Protein AF-A0A7S1FT73-F1 (afdb_monomer_lite)

Sequence (124 aa):
MKSHAISRMFSRPFSQQTPESKKEEYRRYLEKSGVVDSLTKVLVGLYEEQDRPSNAIDFVRKYMGVADGAADVEAIREENETLKKEAEELRRTVEQLNRRLEVYEKKSEDDEQSAERKKDAGFV

Secondary structure (DSSP, 8-state):
------------------HHHHHHHHHHHHHHTTHHHHHHHHHHHHHH-SS--S-HHHHHHHHTTTTTHHHHHHHHHHHHHHHHHHHHHHHHHHHHHHHHHHHHHHHHHHHHHHHHHHHHHT--

InterPro domains:
  IPR026060 Associate of Myc 1 [PTHR13168] (20-118)

Radius of gyration: 37.71 Å; chains: 1; bounding box: 107×29×95 Å

Structure (mmCIF, N/CA/C/O backbone):
data_AF-A0A7S1FT73-F1
#
_entry.id   AF-A0A7S1FT73-F1
#
loop_
_atom_site.group_PDB
_atom_site.id
_atom_site.type_symbol
_atom_site.label_atom_id
_atom_site.label_alt_id
_atom_site.label_comp_id
_atom_site.label_asym_id
_atom_site.label_entity_id
_atom_site.label_seq_id
_atom_site.pdbx_PDB_ins_code
_atom_site.Cartn_x
_atom_site.Cartn_y
_atom_site.Cartn_z
_atom_site.occupancy
_atom_site.B_iso_or_equiv
_atom_site.auth_seq_id
_atom_site.auth_comp_id
_atom_site.auth_asym_id
_atom_site.auth_atom_id
_atom_site.pdbx_PDB_model_num
ATOM 1 N N . MET A 1 1 ? 70.368 3.668 23.464 1.00 41.88 1 MET A N 1
ATOM 2 C CA . MET A 1 1 ? 69.468 4.794 23.789 1.00 41.88 1 MET A CA 1
ATOM 3 C C . MET A 1 1 ? 68.546 5.049 22.606 1.00 41.88 1 MET A C 1
ATOM 5 O O . MET A 1 1 ? 69.030 5.460 21.567 1.00 41.88 1 MET A O 1
ATOM 9 N N . LYS A 1 2 ? 67.259 4.722 22.797 1.00 42.88 2 LYS A N 1
ATOM 10 C CA . LYS A 1 2 ? 66.061 5.472 22.370 1.00 42.88 2 LYS A CA 1
ATOM 11 C C . LYS A 1 2 ? 66.016 5.938 20.904 1.00 42.88 2 LYS A C 1
ATOM 13 O O . LYS A 1 2 ? 66.675 6.893 20.535 1.00 42.88 2 LYS A O 1
ATOM 18 N N . SER A 1 3 ? 65.241 5.237 20.077 1.00 47.69 3 SER A N 1
ATOM 19 C CA . SER A 1 3 ? 63.896 5.678 19.652 1.00 47.69 3 SER A CA 1
ATOM 20 C C . SER A 1 3 ? 63.947 6.718 18.533 1.00 47.69 3 SER A C 1
ATOM 22 O O . SER A 1 3 ? 64.484 7.798 18.726 1.00 47.69 3 SER A O 1
ATOM 24 N N . HIS A 1 4 ? 63.320 6.421 17.397 1.00 42.00 4 HIS A N 1
ATOM 25 C CA . HIS A 1 4 ? 62.041 7.032 17.017 1.00 42.00 4 HIS A CA 1
ATOM 26 C C . HIS A 1 4 ? 61.552 6.386 15.720 1.00 42.00 4 HIS A C 1
ATOM 28 O O . HIS A 1 4 ? 62.007 6.681 14.619 1.00 42.00 4 HIS A O 1
ATOM 34 N N . ALA A 1 5 ? 60.595 5.479 15.893 1.00 57.94 5 ALA A N 1
ATOM 35 C CA . ALA A 1 5 ? 59.639 5.143 14.862 1.00 57.94 5 ALA A CA 1
ATOM 36 C C . ALA A 1 5 ? 58.840 6.400 14.501 1.00 57.94 5 ALA A C 1
ATOM 38 O O . ALA A 1 5 ? 58.230 6.992 15.385 1.00 57.94 5 ALA A O 1
ATOM 39 N N . ILE A 1 6 ? 58.801 6.767 13.221 1.00 52.88 6 ILE A N 1
ATOM 40 C CA . ILE A 1 6 ? 57.687 7.514 12.619 1.00 52.88 6 ILE A CA 1
ATOM 41 C C . ILE A 1 6 ? 57.514 6.921 11.216 1.00 52.88 6 ILE A C 1
ATOM 43 O O . ILE A 1 6 ? 58.186 7.291 10.262 1.00 52.88 6 ILE A O 1
ATOM 47 N N . SER A 1 7 ? 56.827 5.786 11.124 1.00 51.88 7 SER A N 1
ATOM 48 C CA . SER A 1 7 ? 55.411 5.765 10.742 1.00 51.88 7 SER A CA 1
ATOM 49 C C . SER A 1 7 ? 55.156 6.475 9.408 1.00 51.88 7 SER A C 1
ATOM 51 O O . SER A 1 7 ? 54.701 7.613 9.343 1.00 51.88 7 SER A O 1
ATOM 53 N N . ARG A 1 8 ? 55.455 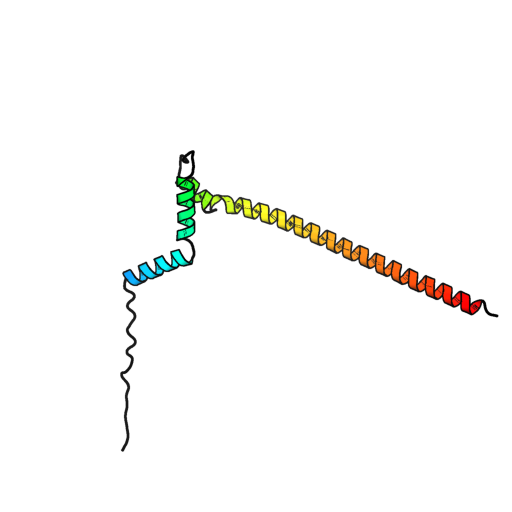5.762 8.322 1.00 52.38 8 ARG A N 1
ATOM 54 C CA . ARG A 1 8 ? 54.793 5.936 7.023 1.00 52.38 8 ARG A CA 1
ATOM 55 C C . ARG A 1 8 ? 54.316 4.575 6.517 1.00 52.38 8 ARG A C 1
ATOM 57 O O . ARG A 1 8 ? 54.580 4.192 5.386 1.00 52.38 8 ARG A O 1
ATOM 64 N N . MET A 1 9 ? 53.637 3.817 7.376 1.00 54.78 9 MET A N 1
ATOM 65 C CA . MET A 1 9 ? 52.677 2.827 6.892 1.00 54.78 9 MET A CA 1
ATOM 66 C C . MET A 1 9 ? 51.319 3.519 6.799 1.00 54.78 9 MET A C 1
ATOM 68 O O . MET A 1 9 ? 50.926 4.231 7.718 1.00 54.78 9 MET A O 1
ATOM 72 N N . PHE A 1 10 ? 50.631 3.288 5.683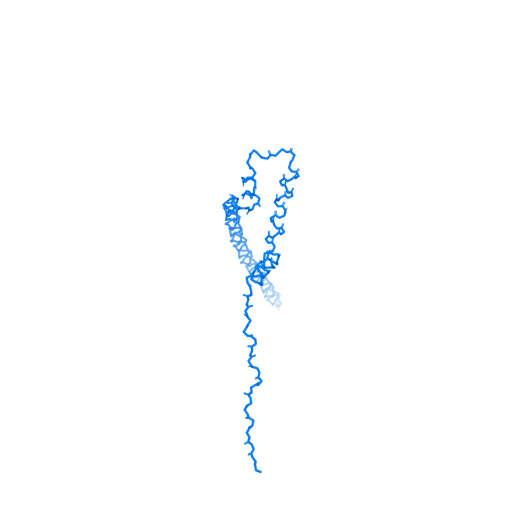 1.00 57.28 10 PHE A N 1
ATOM 73 C CA . PHE A 1 10 ? 49.276 3.749 5.373 1.00 57.28 10 PHE A CA 1
ATOM 74 C C . PHE A 1 10 ? 49.137 5.213 4.939 1.00 57.28 10 PHE A C 1
ATOM 76 O O . PHE A 1 10 ? 48.343 5.978 5.482 1.00 57.28 10 PHE A O 1
ATOM 83 N N . SER A 1 11 ? 49.767 5.560 3.811 1.00 54.78 11 SER A N 1
ATOM 84 C CA . SER A 1 11 ? 48.987 6.335 2.841 1.00 54.78 11 SER A CA 1
ATOM 85 C C . SER A 1 11 ? 47.849 5.411 2.397 1.00 54.78 11 SER A C 1
ATOM 87 O O . SER A 1 11 ? 48.081 4.452 1.661 1.00 54.78 11 SER A O 1
ATOM 89 N N . ARG A 1 12 ? 46.646 5.597 2.967 1.00 55.47 12 ARG A N 1
ATOM 90 C CA . ARG A 1 12 ? 45.426 4.938 2.472 1.00 55.47 12 ARG A CA 1
ATOM 91 C C . ARG A 1 12 ? 45.409 5.170 0.960 1.00 55.47 12 ARG A C 1
ATOM 93 O O . ARG A 1 12 ? 45.549 6.331 0.572 1.00 55.47 12 ARG A O 1
ATOM 100 N N . PRO A 1 13 ? 45.259 4.136 0.113 1.00 53.88 13 PRO A N 1
ATOM 101 C CA . PRO A 1 13 ? 45.053 4.385 -1.300 1.00 53.88 13 PRO A CA 1
ATOM 102 C C . PRO A 1 13 ? 43.840 5.306 -1.398 1.00 53.88 13 PRO A C 1
ATOM 104 O O . PRO A 1 13 ? 42.748 4.967 -0.932 1.00 53.88 13 PRO A O 1
ATOM 107 N N . PHE A 1 14 ? 44.065 6.512 -1.918 1.00 54.78 14 PHE A N 1
ATOM 108 C CA . PHE A 1 14 ? 42.997 7.398 -2.335 1.00 54.78 14 PHE A CA 1
ATOM 109 C C . PHE A 1 14 ? 42.174 6.563 -3.311 1.00 54.78 14 PHE A C 1
ATOM 111 O O . PHE A 1 14 ? 42.657 6.226 -4.391 1.00 54.78 14 PHE A O 1
ATOM 118 N N . SER A 1 15 ? 40.995 6.110 -2.881 1.00 61.91 15 SER A N 1
ATOM 119 C CA . SER A 1 15 ? 40.101 5.341 -3.738 1.00 61.91 15 SER A CA 1
ATOM 120 C C . SER A 1 15 ? 39.607 6.299 -4.809 1.00 61.91 15 SER A C 1
ATOM 122 O O . SER A 1 15 ? 38.588 6.964 -4.642 1.00 61.91 15 SER A O 1
ATOM 124 N N . GLN A 1 16 ? 40.378 6.431 -5.889 1.00 59.62 16 GLN A N 1
ATOM 125 C CA . GLN A 1 16 ? 39.890 7.030 -7.114 1.00 59.62 16 GLN A CA 1
ATOM 126 C C . GLN A 1 16 ? 38.791 6.100 -7.608 1.00 59.62 16 GLN A C 1
ATOM 128 O O . GLN A 1 16 ? 39.060 5.082 -8.241 1.00 59.62 16 GLN A O 1
ATOM 133 N N . GLN A 1 17 ? 37.542 6.425 -7.279 1.00 67.69 17 GLN A N 1
ATOM 134 C CA . GLN A 1 17 ? 36.414 5.874 -8.006 1.00 67.69 17 GLN A CA 1
ATOM 135 C C . GLN A 1 17 ? 36.591 6.296 -9.462 1.00 67.69 17 GLN A C 1
ATOM 137 O O . GLN A 1 17 ? 36.382 7.460 -9.819 1.00 67.69 17 GLN A O 1
ATOM 142 N N . THR A 1 18 ? 37.026 5.357 -10.296 1.00 84.00 18 THR A N 1
ATOM 143 C CA . THR A 1 18 ? 37.047 5.558 -11.739 1.00 84.00 18 THR A CA 1
ATOM 144 C C . THR A 1 18 ? 35.608 5.784 -12.218 1.00 84.00 18 THR A C 1
ATOM 146 O O . THR A 1 18 ? 34.661 5.308 -11.579 1.00 84.00 18 THR A O 1
ATOM 149 N N . PRO A 1 19 ? 35.395 6.490 -13.341 1.00 88.25 19 PRO A N 1
ATOM 150 C CA . PRO A 1 19 ? 34.066 6.611 -13.941 1.00 88.25 19 PRO A CA 1
ATOM 151 C C . PRO A 1 19 ? 33.363 5.253 -14.104 1.00 88.25 19 PRO A C 1
ATOM 153 O O . PRO A 1 19 ? 32.161 5.145 -13.875 1.00 88.25 19 PRO A O 1
ATOM 156 N N . GLU A 1 20 ? 34.126 4.203 -14.409 1.00 89.44 20 GLU A N 1
ATOM 157 C CA . GLU A 1 20 ? 33.621 2.834 -14.526 1.00 89.44 20 GLU A CA 1
ATOM 158 C C . GLU A 1 20 ? 33.214 2.224 -13.179 1.00 89.44 20 GLU A C 1
ATOM 160 O O . GLU A 1 20 ? 32.158 1.601 -13.093 1.00 89.44 20 GLU A O 1
ATOM 165 N N . SER A 1 21 ? 33.964 2.479 -12.101 1.00 91.75 21 SER A N 1
ATOM 166 C CA . SER A 1 21 ? 33.570 2.052 -10.752 1.00 91.75 21 SER A CA 1
ATOM 167 C C . SER A 1 21 ? 32.250 2.690 -10.310 1.00 91.75 21 SER A C 1
ATOM 169 O O . SER A 1 21 ? 31.438 2.009 -9.689 1.00 91.75 21 SER A O 1
ATOM 171 N N . LYS A 1 22 ? 31.998 3.957 -10.667 1.00 92.31 22 LYS A N 1
ATOM 172 C CA . LYS A 1 22 ? 30.726 4.636 -10.356 1.00 92.31 22 LYS A CA 1
ATOM 173 C C . LYS A 1 22 ? 29.551 4.067 -11.151 1.00 92.31 22 LYS A C 1
ATOM 175 O O . LYS A 1 22 ? 28.470 3.876 -10.601 1.00 92.31 22 LYS A O 1
ATOM 180 N N . LYS A 1 23 ? 29.751 3.775 -12.442 1.00 94.69 23 LYS A N 1
ATOM 181 C CA . LYS A 1 23 ? 28.721 3.137 -13.284 1.00 94.69 23 LYS A CA 1
ATOM 182 C C .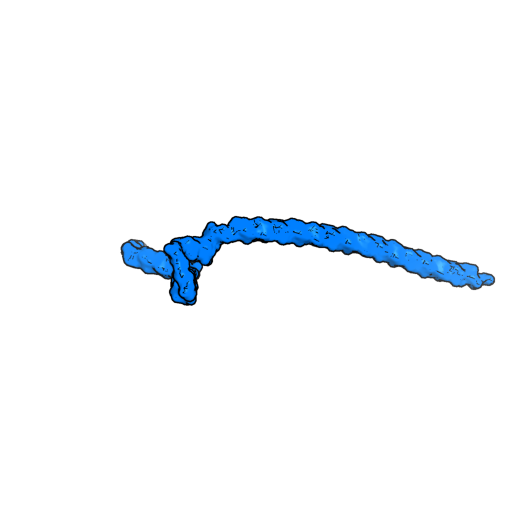 LYS A 1 23 ? 28.360 1.743 -12.778 1.00 94.69 23 LYS A C 1
ATOM 184 O O . LYS A 1 23 ? 27.189 1.381 -12.777 1.00 94.69 23 LYS A O 1
ATOM 189 N N . GLU A 1 24 ? 29.362 0.968 -12.380 1.00 95.56 24 GLU A N 1
ATOM 190 C CA . GLU A 1 24 ? 29.183 -0.372 -11.820 1.00 95.56 24 GLU A CA 1
ATOM 191 C C . GLU A 1 24 ? 28.397 -0.328 -10.503 1.00 95.56 24 GLU A C 1
ATOM 193 O O . GLU A 1 24 ? 27.431 -1.068 -10.337 1.00 95.56 24 GLU A O 1
ATOM 198 N N . GLU A 1 25 ? 28.754 0.582 -9.595 1.00 95.38 25 GLU A N 1
ATOM 199 C CA . GLU A 1 25 ? 28.027 0.789 -8.339 1.00 95.38 25 GLU A CA 1
ATOM 200 C C . GLU A 1 25 ? 26.560 1.169 -8.586 1.00 95.38 25 GLU A C 1
ATOM 202 O O . GLU A 1 25 ? 25.659 0.616 -7.955 1.00 95.38 25 GLU A O 1
ATOM 207 N N . TYR A 1 26 ? 26.304 2.046 -9.561 1.00 96.56 26 TYR A N 1
ATOM 208 C CA . TYR A 1 26 ? 24.944 2.434 -9.928 1.00 96.56 26 TYR A CA 1
ATOM 209 C C . TYR A 1 26 ? 24.140 1.274 -10.532 1.00 96.56 26 TYR A C 1
ATOM 211 O O . TYR A 1 26 ? 22.987 1.073 -10.157 1.00 96.56 26 TYR A O 1
ATOM 219 N N . ARG A 1 27 ? 24.746 0.456 -11.405 1.00 96.56 27 ARG A N 1
ATOM 220 C CA . ARG A 1 27 ? 24.097 -0.753 -11.943 1.00 96.56 27 ARG A CA 1
ATOM 221 C C . ARG A 1 27 ? 23.715 -1.726 -10.827 1.00 96.56 27 ARG A C 1
ATOM 223 O O . ARG A 1 27 ? 22.556 -2.122 -10.744 1.00 96.56 27 ARG A O 1
ATOM 230 N N . ARG A 1 28 ? 24.635 -2.003 -9.898 1.00 96.81 28 ARG A N 1
ATOM 231 C CA . ARG A 1 28 ? 24.360 -2.847 -8.721 1.00 96.81 28 ARG A CA 1
ATOM 232 C C . ARG A 1 28 ? 23.262 -2.282 -7.832 1.00 96.81 28 ARG A C 1
ATOM 234 O O . ARG A 1 28 ? 22.472 -3.040 -7.278 1.00 96.81 28 ARG A O 1
ATOM 241 N N . TYR A 1 29 ? 23.213 -0.963 -7.672 1.00 97.38 29 TYR A N 1
ATOM 242 C CA . TYR A 1 29 ? 22.138 -0.307 -6.937 1.00 97.38 29 TYR A CA 1
ATOM 243 C C . TYR A 1 29 ? 20.777 -0.545 -7.603 1.00 97.38 29 TYR A C 1
ATOM 245 O O . TYR A 1 29 ? 19.831 -0.925 -6.915 1.00 97.38 29 TYR A O 1
ATOM 253 N N . LEU A 1 30 ? 20.677 -0.381 -8.926 1.00 97.44 30 LEU A N 1
ATOM 254 C CA . LEU A 1 30 ? 19.435 -0.623 -9.672 1.00 97.44 30 LEU A CA 1
ATOM 255 C C . LEU A 1 30 ? 18.999 -2.095 -9.628 1.00 97.44 30 LEU A C 1
ATOM 257 O O . LEU A 1 30 ? 17.809 -2.381 -9.507 1.00 97.44 30 LEU A O 1
ATOM 261 N N . GLU A 1 31 ? 19.950 -3.026 -9.687 1.00 94.50 31 GLU A N 1
ATOM 262 C CA . GLU A 1 31 ? 19.687 -4.459 -9.522 1.00 94.50 31 GLU A CA 1
ATOM 263 C C . GLU A 1 31 ? 19.193 -4.774 -8.104 1.00 94.50 31 GLU A C 1
ATOM 265 O O . GLU A 1 31 ? 18.128 -5.362 -7.933 1.00 94.50 31 GLU A O 1
ATOM 270 N N . LYS A 1 32 ? 19.919 -4.322 -7.071 1.00 95.19 32 LYS A N 1
ATOM 271 C CA . LYS A 1 32 ? 19.586 -4.593 -5.663 1.00 95.19 32 LYS A CA 1
ATOM 272 C C . LYS A 1 32 ? 18.271 -3.947 -5.224 1.00 95.19 32 LYS A C 1
ATOM 274 O O . LYS A 1 32 ? 17.583 -4.496 -4.371 1.00 95.19 32 LYS A O 1
ATOM 279 N N . SER A 1 33 ? 17.934 -2.782 -5.772 1.00 92.88 33 SER A N 1
ATOM 280 C CA . SER A 1 33 ? 16.663 -2.095 -5.499 1.00 92.88 33 SER A CA 1
ATOM 281 C C . SER A 1 33 ? 15.478 -2.675 -6.279 1.00 92.88 33 SER A C 1
ATOM 283 O O . SER A 1 33 ? 14.352 -2.246 -6.051 1.00 92.88 33 SER A O 1
ATOM 285 N N . GLY A 1 34 ? 15.701 -3.638 -7.183 1.00 90.94 34 GLY A N 1
ATOM 286 C CA . GLY A 1 34 ? 14.635 -4.280 -7.958 1.00 90.94 34 GLY A CA 1
ATOM 287 C C . GLY A 1 34 ? 14.098 -3.445 -9.126 1.00 90.94 34 GLY A C 1
ATOM 288 O O . GLY A 1 34 ? 13.125 -3.846 -9.765 1.00 90.94 34 GLY A O 1
ATOM 289 N N . VAL A 1 35 ? 14.731 -2.311 -9.454 1.00 92.81 35 VAL A N 1
ATOM 290 C CA . VAL A 1 35 ? 14.344 -1.472 -10.604 1.00 92.81 35 VAL A CA 1
ATOM 291 C C . VAL A 1 35 ? 14.494 -2.251 -11.910 1.00 92.81 35 VAL A C 1
ATOM 293 O O . VAL A 1 35 ? 13.608 -2.203 -12.760 1.00 92.81 35 VAL A O 1
ATOM 296 N N . VAL A 1 36 ? 15.586 -3.008 -12.054 1.00 93.06 36 VAL A N 1
ATOM 297 C CA . VAL A 1 36 ? 15.842 -3.824 -13.253 1.00 93.06 36 VAL A CA 1
ATOM 298 C C . VAL A 1 36 ? 14.776 -4.909 -13.425 1.00 93.06 36 VAL A C 1
ATOM 300 O O . VAL A 1 36 ? 14.235 -5.067 -14.518 1.00 93.06 36 VAL A O 1
ATOM 303 N N . ASP A 1 37 ? 14.431 -5.618 -12.350 1.00 88.62 37 ASP A N 1
ATOM 304 C CA . ASP A 1 37 ? 13.384 -6.650 -12.359 1.00 88.62 37 ASP A CA 1
ATOM 305 C C . ASP A 1 37 ? 12.009 -6.058 -12.707 1.00 88.62 37 ASP A C 1
ATOM 307 O O . ASP A 1 37 ? 11.288 -6.583 -13.555 1.00 88.62 37 ASP A O 1
ATOM 311 N N . SER A 1 38 ? 11.679 -4.901 -12.129 1.00 88.62 38 SER A N 1
ATOM 312 C CA . SER A 1 38 ? 10.414 -4.208 -12.394 1.00 88.62 38 SER A CA 1
ATOM 313 C C . SER A 1 38 ? 10.294 -3.771 -13.857 1.00 88.62 38 SER A C 1
ATOM 315 O O . SER A 1 38 ? 9.280 -4.040 -14.499 1.00 88.62 38 SER A O 1
ATOM 317 N N . LEU A 1 39 ? 11.345 -3.158 -14.418 1.00 91.62 39 LEU A N 1
ATOM 318 C CA . LEU A 1 39 ? 11.378 -2.791 -15.837 1.00 91.62 39 LEU A CA 1
ATOM 319 C C . LEU A 1 39 ? 11.300 -4.026 -16.742 1.00 91.62 39 LEU A C 1
ATOM 321 O O . LEU A 1 39 ? 10.614 -3.997 -17.760 1.00 91.62 39 LEU A O 1
ATOM 325 N N . THR A 1 40 ? 11.953 -5.125 -16.357 1.00 91.25 40 THR A N 1
ATOM 326 C CA . THR A 1 40 ? 11.903 -6.386 -17.108 1.00 91.25 40 THR A CA 1
ATOM 327 C C . THR A 1 40 ? 10.477 -6.925 -17.178 1.00 91.25 40 THR A C 1
ATOM 329 O O . THR A 1 40 ? 10.008 -7.254 -18.263 1.00 91.25 40 THR A O 1
ATOM 332 N N . LYS A 1 41 ? 9.746 -6.939 -16.058 1.00 88.38 41 LYS A N 1
ATOM 333 C CA . LYS A 1 41 ? 8.340 -7.374 -16.013 1.00 88.38 41 LYS A CA 1
ATOM 334 C C . LYS A 1 41 ? 7.431 -6.527 -16.901 1.00 88.38 41 LYS A C 1
ATOM 336 O O . LYS A 1 41 ? 6.609 -7.088 -17.614 1.00 88.38 41 LYS A O 1
ATOM 341 N N . VAL A 1 42 ? 7.606 -5.202 -16.905 1.00 89.19 42 VAL A N 1
ATOM 342 C CA . VAL A 1 42 ? 6.854 -4.298 -17.798 1.00 89.19 42 VAL A CA 1
ATOM 343 C C . VAL A 1 42 ? 7.100 -4.662 -19.266 1.00 89.19 42 VAL A C 1
ATOM 345 O O . VAL A 1 42 ? 6.159 -4.747 -20.051 1.00 89.19 42 VAL A O 1
ATOM 348 N N . LEU A 1 43 ? 8.365 -4.880 -19.643 1.00 89.62 43 LEU A N 1
ATOM 349 C CA . LEU A 1 43 ? 8.739 -5.210 -21.020 1.00 89.62 43 LEU A CA 1
ATOM 350 C C . LEU A 1 43 ? 8.242 -6.597 -21.446 1.00 89.62 43 LEU A C 1
ATOM 352 O O . LEU A 1 43 ? 7.819 -6.754 -22.588 1.00 89.62 43 LEU A O 1
ATOM 356 N N . VAL A 1 44 ? 8.264 -7.582 -20.542 1.00 88.25 44 VAL A N 1
ATOM 357 C CA . VAL A 1 44 ? 7.684 -8.913 -20.779 1.00 88.25 44 VAL A CA 1
ATOM 358 C C . VAL A 1 44 ? 6.172 -8.809 -20.961 1.00 88.25 44 VAL A C 1
ATOM 360 O O . VAL A 1 44 ? 5.664 -9.308 -21.958 1.00 88.25 44 VAL A O 1
ATOM 363 N N . GLY A 1 45 ? 5.467 -8.081 -20.089 1.00 85.88 45 GLY A N 1
ATOM 364 C CA . GLY A 1 45 ? 4.025 -7.863 -20.233 1.00 85.88 45 GLY A CA 1
ATOM 365 C C . GLY A 1 45 ? 3.664 -7.199 -21.565 1.00 85.88 45 GLY A C 1
ATOM 366 O O . GLY A 1 45 ? 2.743 -7.634 -22.244 1.00 85.88 45 GLY A O 1
ATOM 367 N N . LEU A 1 46 ? 4.453 -6.211 -22.005 1.00 87.12 46 LEU A N 1
ATOM 368 C CA . LEU A 1 46 ? 4.265 -5.581 -23.316 1.00 87.12 46 LEU A CA 1
ATOM 369 C C . LEU A 1 46 ? 4.531 -6.546 -24.487 1.00 87.12 46 LEU A C 1
ATOM 371 O O . LEU A 1 46 ? 3.939 -6.399 -25.555 1.00 87.12 46 LEU A O 1
ATOM 375 N N . TYR A 1 47 ? 5.449 -7.498 -24.315 1.00 86.75 47 TYR A N 1
ATOM 376 C CA . TYR A 1 47 ? 5.742 -8.522 -25.317 1.00 86.75 47 TYR A CA 1
ATOM 377 C C . TYR A 1 47 ? 4.634 -9.582 -25.410 1.00 86.75 47 TYR A C 1
ATOM 379 O O . TYR A 1 47 ? 4.331 -10.038 -26.512 1.00 86.75 47 TYR A O 1
ATOM 387 N N . GLU A 1 48 ? 4.044 -9.963 -24.275 1.00 87.00 48 GLU A N 1
ATOM 388 C CA . GLU A 1 48 ? 2.987 -10.977 -24.172 1.00 87.00 48 GLU A CA 1
ATOM 389 C C . GLU A 1 48 ? 1.595 -10.459 -24.572 1.00 87.00 48 GLU A C 1
ATOM 391 O O . GLU A 1 48 ? 0.713 -11.260 -24.889 1.00 87.00 48 GLU A O 1
ATOM 396 N N . GLU A 1 49 ? 1.394 -9.139 -24.591 1.00 82.31 49 GLU A N 1
ATOM 397 C CA . GLU A 1 49 ? 0.122 -8.519 -24.961 1.00 82.31 49 GLU A CA 1
ATOM 398 C C . GLU A 1 49 ? -0.278 -8.873 -26.408 1.00 82.31 49 GLU A C 1
ATOM 400 O O . GLU A 1 49 ? 0.420 -8.542 -27.374 1.00 82.31 49 GLU A O 1
ATOM 405 N N . GLN A 1 50 ? -1.420 -9.557 -26.560 1.00 69.44 50 GLN A N 1
ATOM 406 C CA . GLN A 1 50 ? -1.897 -10.048 -27.861 1.00 69.44 50 GLN A CA 1
ATOM 407 C C . GLN A 1 50 ? -2.336 -8.907 -28.786 1.00 69.44 50 GLN A C 1
ATOM 409 O O . GLN A 1 50 ? -2.152 -8.999 -30.001 1.00 69.44 50 GLN A O 1
ATOM 414 N N . ASP A 1 51 ? -2.878 -7.829 -28.211 1.00 77.81 51 ASP A N 1
ATOM 415 C CA . ASP A 1 51 ? -3.216 -6.595 -28.916 1.00 77.81 51 ASP A CA 1
ATOM 416 C C . ASP A 1 51 ? -2.254 -5.486 -28.485 1.00 77.81 51 ASP A C 1
ATOM 418 O O . ASP A 1 51 ? -2.384 -4.889 -27.413 1.00 77.81 51 ASP A O 1
ATOM 422 N N . ARG A 1 52 ? -1.222 -5.247 -29.301 1.00 76.12 52 ARG A N 1
ATOM 423 C CA . ARG A 1 52 ? -0.178 -4.282 -28.949 1.00 76.12 52 ARG A CA 1
ATOM 424 C C . ARG A 1 52 ? -0.800 -2.897 -28.779 1.00 76.12 52 ARG A C 1
ATOM 426 O O . ARG A 1 52 ? -1.396 -2.388 -29.731 1.00 76.12 52 ARG A O 1
ATOM 433 N N . PRO A 1 53 ? -0.592 -2.231 -27.630 1.00 74.50 53 PRO A N 1
ATOM 434 C CA . PRO A 1 53 ? -1.150 -0.909 -27.414 1.00 74.50 53 PRO A CA 1
ATOM 435 C C . PRO A 1 53 ? -0.627 0.050 -28.486 1.00 74.50 53 PRO A C 1
ATOM 437 O O . PRO A 1 53 ? 0.571 0.086 -28.779 1.00 74.50 53 PRO A O 1
ATOM 440 N N . SER A 1 54 ? -1.523 0.867 -29.042 1.00 77.56 54 SER A N 1
ATOM 441 C CA . SER A 1 54 ? -1.182 1.892 -30.039 1.00 77.56 54 SER A CA 1
ATOM 442 C C . SER A 1 54 ? -0.125 2.880 -29.529 1.00 77.56 54 SER A C 1
ATOM 444 O O . SER A 1 54 ? 0.638 3.434 -30.320 1.00 77.56 54 SER A O 1
ATOM 446 N N . ASN A 1 55 ? -0.037 3.052 -28.204 1.00 84.31 55 ASN A N 1
ATOM 447 C CA . ASN A 1 55 ? 1.013 3.794 -27.524 1.00 84.31 55 ASN A CA 1
ATOM 448 C C . ASN A 1 55 ? 1.666 2.959 -26.407 1.00 84.31 55 ASN A C 1
ATOM 450 O O . ASN A 1 55 ? 1.154 2.858 -25.291 1.00 84.31 55 ASN A O 1
ATOM 454 N N . ALA A 1 56 ? 2.849 2.409 -26.687 1.00 84.19 56 ALA A N 1
ATOM 455 C CA . ALA A 1 56 ? 3.628 1.638 -25.717 1.00 84.19 56 ALA A CA 1
ATOM 456 C C . ALA A 1 56 ? 4.043 2.450 -24.473 1.00 84.19 56 ALA A C 1
ATOM 458 O O . ALA A 1 56 ? 4.207 1.882 -23.395 1.00 84.19 56 ALA A O 1
ATOM 459 N N . ILE A 1 57 ? 4.192 3.777 -24.590 1.00 84.25 57 ILE A N 1
ATOM 460 C CA . ILE A 1 57 ? 4.564 4.636 -23.454 1.00 84.25 57 ILE A CA 1
ATOM 461 C C . ILE A 1 57 ? 3.436 4.676 -22.417 1.00 84.25 57 ILE A C 1
ATOM 463 O O . ILE A 1 57 ? 3.710 4.671 -21.216 1.00 84.25 57 ILE A O 1
ATOM 467 N N . ASP A 1 58 ? 2.178 4.676 -22.858 1.00 82.69 58 ASP A N 1
ATOM 468 C CA . ASP A 1 58 ? 1.028 4.713 -21.950 1.00 82.69 58 ASP A CA 1
ATOM 469 C C . ASP A 1 58 ? 0.884 3.397 -21.176 1.00 82.69 58 ASP A C 1
ATOM 471 O O . ASP A 1 58 ? 0.612 3.416 -19.975 1.00 82.69 58 ASP A O 1
ATOM 475 N N . PHE A 1 59 ? 1.175 2.262 -21.822 1.00 83.00 59 PHE A N 1
ATOM 476 C CA . PHE A 1 59 ? 1.240 0.957 -21.158 1.00 83.00 59 PHE A CA 1
ATOM 477 C C . PHE A 1 59 ? 2.278 0.949 -20.031 1.00 83.00 59 PHE A C 1
ATOM 479 O O . PHE A 1 59 ? 1.968 0.566 -18.904 1.00 83.00 59 PHE A O 1
ATOM 486 N N . VAL A 1 60 ? 3.491 1.442 -20.305 1.00 84.25 60 VAL A N 1
ATOM 487 C CA . VAL A 1 60 ? 4.561 1.539 -19.299 1.00 84.25 60 VAL A CA 1
ATOM 488 C C . VAL A 1 60 ? 4.128 2.417 -18.121 1.00 84.25 60 VAL A C 1
ATOM 490 O O . VAL A 1 60 ? 4.321 2.034 -16.970 1.00 84.25 60 VAL A O 1
ATOM 493 N N . ARG A 1 61 ? 3.495 3.571 -18.378 1.00 81.50 61 ARG A N 1
ATOM 494 C CA . ARG A 1 61 ? 3.010 4.476 -17.316 1.00 81.50 61 ARG A CA 1
ATOM 495 C C . ARG A 1 61 ? 1.960 3.825 -16.421 1.00 81.50 61 ARG A C 1
ATOM 497 O O . ARG A 1 61 ? 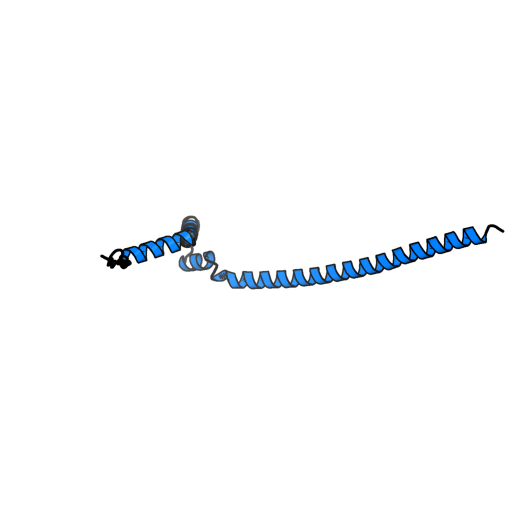2.024 3.992 -15.204 1.00 81.50 61 ARG A O 1
ATOM 504 N N . LYS A 1 62 ? 1.021 3.089 -17.019 1.00 78.38 62 LYS A N 1
ATOM 505 C CA . LYS A 1 62 ? -0.008 2.344 -16.289 1.00 78.38 62 LYS A CA 1
ATOM 506 C C . LYS A 1 62 ? 0.617 1.235 -15.440 1.00 78.38 62 LYS A C 1
ATOM 508 O O . LYS A 1 62 ? 0.390 1.182 -14.239 1.00 78.38 62 LYS A O 1
ATOM 513 N N . TYR A 1 63 ? 1.471 0.408 -16.040 1.00 78.69 63 TYR A N 1
ATOM 514 C CA . TYR A 1 63 ? 2.090 -0.738 -15.367 1.00 78.69 63 TYR A CA 1
ATOM 515 C C . TYR A 1 63 ? 3.041 -0.329 -14.230 1.00 78.69 63 TYR A C 1
ATOM 517 O O . TYR A 1 63 ? 3.196 -1.051 -13.251 1.00 78.69 63 TYR A O 1
ATOM 525 N N . MET A 1 64 ? 3.661 0.852 -14.324 1.00 78.62 64 MET A N 1
ATOM 526 C CA . MET A 1 64 ? 4.495 1.417 -13.257 1.00 78.62 64 MET A CA 1
ATOM 527 C C . MET A 1 64 ? 3.693 2.146 -12.159 1.00 78.62 64 MET A C 1
ATOM 529 O O . MET A 1 64 ? 4.296 2.785 -11.300 1.00 78.62 64 MET A O 1
ATOM 533 N N . GLY A 1 65 ? 2.355 2.086 -12.177 1.00 68.94 65 GLY A N 1
ATOM 534 C CA . GLY A 1 65 ? 1.492 2.666 -11.140 1.00 68.94 65 GLY A CA 1
ATOM 535 C C . GLY A 1 65 ? 1.432 4.198 -11.130 1.00 68.94 65 GLY A C 1
ATOM 536 O O . GLY A 1 65 ? 0.836 4.787 -10.232 1.00 68.94 65 GLY A O 1
ATOM 537 N N . VAL A 1 66 ? 2.014 4.869 -12.132 1.00 59.22 66 VAL A N 1
ATOM 538 C CA . VAL A 1 66 ? 2.049 6.343 -12.212 1.00 59.22 66 VAL A CA 1
ATOM 539 C C . VAL A 1 66 ? 0.664 6.922 -12.541 1.00 59.22 66 VAL A C 1
ATOM 541 O O . VAL A 1 66 ? 0.403 8.085 -12.245 1.00 59.22 66 VAL A O 1
ATOM 544 N N . ALA A 1 67 ? -0.236 6.118 -13.115 1.00 51.94 67 ALA A N 1
ATOM 545 C CA . ALA A 1 67 ? -1.616 6.515 -13.402 1.00 51.94 67 ALA A CA 1
ATOM 546 C C . ALA A 1 67 ? -2.621 6.121 -12.297 1.00 51.94 67 ALA A C 1
ATOM 548 O O . ALA A 1 67 ? -3.565 6.869 -12.055 1.00 51.94 67 ALA A O 1
ATOM 549 N N . ASP A 1 68 ? -2.398 5.004 -11.593 1.00 50.75 68 ASP A N 1
ATOM 550 C CA . ASP A 1 68 ? -3.406 4.401 -10.701 1.00 50.75 68 ASP A CA 1
ATOM 551 C C . ASP A 1 68 ? -3.213 4.732 -9.210 1.00 50.75 68 ASP A C 1
ATOM 553 O O . ASP A 1 68 ? -4.122 4.517 -8.409 1.00 50.75 68 ASP A O 1
ATOM 557 N N . GLY A 1 69 ? -2.088 5.346 -8.823 1.00 52.22 69 GLY A N 1
ATOM 558 C CA . GLY A 1 69 ? -1.846 5.754 -7.432 1.00 52.22 69 GLY A CA 1
ATOM 559 C C . GLY A 1 69 ? -2.874 6.748 -6.868 1.00 52.22 69 GLY A C 1
ATOM 560 O O . GLY A 1 69 ? -2.994 6.874 -5.656 1.00 52.22 69 GLY A O 1
ATOM 561 N N . ALA A 1 70 ? -3.643 7.445 -7.711 1.00 52.22 70 ALA A N 1
ATOM 562 C CA . ALA A 1 70 ? -4.729 8.316 -7.256 1.00 52.22 70 ALA A CA 1
ATOM 563 C C . ALA A 1 70 ? -6.031 7.547 -6.960 1.00 52.22 70 ALA A C 1
ATOM 565 O O . ALA A 1 70 ? -6.723 7.880 -6.000 1.00 52.22 70 ALA A O 1
ATOM 566 N N . ALA A 1 71 ? -6.352 6.521 -7.755 1.00 56.31 71 ALA A N 1
ATOM 567 C CA . ALA A 1 71 ? -7.540 5.691 -7.550 1.00 56.31 71 ALA A CA 1
ATOM 568 C C . ALA A 1 71 ? -7.367 4.760 -6.341 1.00 56.31 71 ALA A C 1
ATOM 570 O O . ALA A 1 71 ? -8.299 4.585 -5.560 1.00 56.31 71 ALA A O 1
ATOM 571 N N . ASP A 1 72 ? -6.155 4.237 -6.150 1.00 64.75 72 ASP A N 1
ATOM 572 C CA . ASP A 1 72 ? -5.815 3.383 -5.012 1.00 64.75 72 ASP A CA 1
ATOM 573 C C . ASP A 1 72 ? -5.847 4.170 -3.691 1.00 64.75 72 ASP A C 1
ATOM 575 O O . ASP A 1 72 ? -6.415 3.725 -2.701 1.00 64.75 72 ASP A O 1
ATOM 579 N N . VAL A 1 73 ? -5.349 5.412 -3.676 1.00 74.69 73 VAL A N 1
ATOM 580 C CA . VAL A 1 73 ? -5.373 6.251 -2.464 1.00 74.69 73 VAL A CA 1
ATOM 581 C C . VAL A 1 73 ? -6.793 6.614 -2.032 1.00 74.69 73 VAL A C 1
ATOM 583 O O . VAL A 1 73 ? -7.061 6.637 -0.830 1.00 74.69 73 VAL A O 1
ATOM 586 N N . GLU A 1 74 ? -7.698 6.903 -2.967 1.00 77.44 74 GLU A N 1
ATOM 587 C CA . GLU A 1 74 ? -9.075 7.257 -2.614 1.00 77.44 74 GLU A CA 1
ATOM 588 C C . GLU A 1 74 ? -9.869 6.028 -2.142 1.00 77.44 74 GLU A C 1
ATOM 590 O O . GLU A 1 74 ? -10.516 6.094 -1.098 1.00 77.44 74 GLU A O 1
ATOM 595 N N . ALA A 1 75 ? -9.716 4.877 -2.807 1.00 81.00 75 ALA A N 1
ATOM 596 C CA . ALA A 1 75 ? -10.304 3.615 -2.353 1.00 81.00 75 ALA A CA 1
ATOM 597 C C . ALA A 1 75 ? -9.783 3.203 -0.961 1.00 81.00 75 ALA A C 1
ATOM 599 O O . ALA A 1 75 ? -10.567 2.875 -0.070 1.00 81.00 75 ALA A O 1
ATOM 600 N N . ILE A 1 76 ? -8.469 3.317 -0.727 1.00 84.94 76 ILE A N 1
ATOM 601 C CA . ILE A 1 76 ? -7.847 3.049 0.579 1.00 84.94 76 ILE A CA 1
ATOM 602 C C . ILE A 1 76 ? -8.365 4.018 1.654 1.00 84.94 76 ILE A C 1
ATOM 604 O O . ILE A 1 76 ? -8.493 3.642 2.824 1.00 84.94 76 ILE A O 1
ATOM 608 N N . ARG A 1 77 ? -8.657 5.278 1.309 1.00 87.69 77 ARG A N 1
ATOM 609 C CA . ARG A 1 77 ? -9.244 6.245 2.252 1.00 87.69 77 ARG A CA 1
ATOM 610 C C . ARG A 1 77 ? -10.677 5.887 2.616 1.00 87.69 77 ARG A C 1
ATOM 612 O O . ARG A 1 77 ? -11.006 5.921 3.800 1.00 87.69 77 ARG A O 1
ATOM 619 N N . GLU A 1 78 ? -11.503 5.535 1.637 1.00 92.50 78 GLU A N 1
ATOM 620 C CA . GLU A 1 78 ? -12.885 5.106 1.874 1.00 92.50 78 GLU A CA 1
ATOM 621 C C . GLU A 1 78 ? -12.947 3.840 2.738 1.00 92.50 78 GLU A C 1
ATOM 623 O O . GLU A 1 78 ? -13.728 3.777 3.694 1.00 92.50 78 GLU A O 1
ATOM 628 N N . GLU A 1 79 ? -12.076 2.863 2.471 1.00 91.69 79 GLU A N 1
ATOM 629 C CA . GLU A 1 79 ? -11.959 1.650 3.283 1.00 91.69 79 GLU A CA 1
ATOM 630 C C . GLU A 1 79 ? -11.529 1.982 4.720 1.00 91.69 79 GLU A C 1
ATOM 632 O O . GLU A 1 79 ? -12.149 1.522 5.679 1.00 91.69 79 GLU A O 1
ATOM 637 N N . ASN A 1 80 ? -10.532 2.857 4.896 1.00 94.69 80 ASN A N 1
ATOM 638 C CA . ASN A 1 80 ? -10.101 3.300 6.224 1.00 94.69 80 ASN A CA 1
ATOM 639 C C . ASN A 1 80 ? -11.219 3.990 7.011 1.00 94.69 80 ASN A C 1
ATOM 641 O O . ASN A 1 80 ? -11.372 3.744 8.208 1.00 94.69 80 ASN A O 1
ATOM 645 N N . GLU A 1 81 ? -11.991 4.869 6.374 1.00 95.94 81 GLU A N 1
ATOM 646 C CA . GLU A 1 81 ? -13.107 5.547 7.038 1.00 95.94 81 GLU A CA 1
ATOM 647 C C . GLU A 1 81 ? -14.235 4.573 7.400 1.00 95.94 81 GLU A C 1
ATOM 649 O O . GLU A 1 81 ? -14.834 4.694 8.470 1.00 95.94 81 GLU A O 1
ATOM 654 N N . THR A 1 82 ? -14.485 3.567 6.562 1.00 96.19 82 THR A N 1
ATOM 655 C CA . THR A 1 82 ? -15.456 2.502 6.848 1.00 96.19 82 THR A CA 1
ATOM 656 C C . THR A 1 82 ? -15.013 1.659 8.045 1.00 96.19 82 THR A C 1
ATOM 658 O O . THR A 1 82 ? -15.757 1.531 9.017 1.00 96.19 82 THR A O 1
ATOM 661 N N . LEU A 1 83 ? -13.764 1.185 8.042 1.00 95.94 83 LEU A N 1
ATOM 662 C CA . LEU A 1 83 ? -13.196 0.390 9.134 1.00 95.94 83 LEU A CA 1
ATOM 663 C C . LEU A 1 83 ? -13.165 1.153 10.464 1.00 95.94 83 LEU A C 1
ATOM 665 O O . LEU A 1 83 ? -13.420 0.572 11.519 1.00 95.94 83 LEU A O 1
ATOM 669 N N . LYS A 1 84 ? -12.880 2.462 10.445 1.00 96.56 84 LYS A N 1
ATOM 670 C CA . LYS A 1 84 ? -12.938 3.294 11.659 1.00 96.56 84 LYS A CA 1
ATOM 671 C C . LYS A 1 84 ? -14.349 3.369 12.236 1.00 96.56 84 LYS A C 1
ATOM 673 O O . LYS A 1 84 ? -14.497 3.244 13.451 1.00 96.56 84 LYS A O 1
ATOM 678 N N . LYS A 1 85 ? -15.373 3.550 11.393 1.00 97.19 85 LYS A N 1
ATOM 679 C CA . LYS A 1 85 ? -16.775 3.580 11.841 1.00 97.19 85 LYS A CA 1
ATOM 680 C C . LYS A 1 85 ? -17.187 2.249 12.459 1.00 97.19 85 LYS A C 1
ATOM 682 O O . LYS A 1 85 ? -17.706 2.241 13.572 1.00 97.19 85 LYS A O 1
ATOM 687 N N . GLU A 1 86 ? -16.880 1.135 11.799 1.00 96.75 86 GLU A N 1
ATOM 688 C CA . GLU A 1 86 ? -17.157 -0.200 12.341 1.00 96.75 86 GLU A CA 1
ATOM 689 C C . GLU A 1 86 ? -16.430 -0.434 13.670 1.00 96.75 86 GLU A C 1
ATOM 691 O O . GLU A 1 86 ? -17.017 -0.936 14.629 1.00 96.75 86 GLU A O 1
ATOM 696 N N . ALA A 1 87 ? -15.168 -0.012 13.780 1.00 96.69 87 ALA A N 1
ATOM 697 C CA . ALA A 1 87 ? -14.416 -0.118 15.023 1.00 96.69 87 ALA A CA 1
ATOM 698 C C . ALA A 1 87 ? -15.048 0.703 16.161 1.00 96.69 87 ALA A C 1
ATOM 700 O O . ALA A 1 87 ? -15.081 0.239 17.303 1.00 96.69 87 ALA A O 1
ATOM 701 N N . GLU A 1 88 ? -15.557 1.905 15.881 1.00 97.31 88 GLU A N 1
ATOM 702 C CA . GLU A 1 88 ? -16.285 2.709 16.868 1.00 97.31 88 GLU A CA 1
ATOM 703 C C . GLU A 1 88 ? -17.606 2.055 17.290 1.00 97.31 88 GLU A C 1
ATOM 705 O O . GLU A 1 88 ? -17.909 2.001 18.485 1.00 97.31 88 GLU A O 1
ATOM 710 N N . GLU A 1 89 ? -18.379 1.521 16.346 1.00 97.25 89 GLU A N 1
ATOM 711 C CA . GLU A 1 89 ? -19.643 0.831 16.626 1.00 97.25 89 GLU A CA 1
ATOM 712 C C . GLU A 1 89 ? -19.437 -0.445 17.446 1.00 97.25 89 GLU A C 1
ATOM 714 O O . GLU A 1 89 ? -20.128 -0.668 18.447 1.00 97.25 89 GLU A O 1
ATOM 719 N N . LEU A 1 90 ? -18.440 -1.253 17.083 1.00 96.88 90 LEU A N 1
ATOM 720 C CA . LEU A 1 90 ? -18.061 -2.444 17.837 1.00 96.88 90 LEU A CA 1
ATOM 721 C C . LEU A 1 90 ? -17.609 -2.075 19.251 1.00 96.88 90 LEU A C 1
ATOM 723 O O . LEU A 1 90 ? -18.057 -2.697 20.214 1.00 96.88 90 LEU A O 1
ATOM 727 N N . ARG A 1 91 ? -16.794 -1.023 19.411 1.00 96.62 91 ARG A N 1
ATOM 728 C CA . ARG A 1 91 ? -16.379 -0.532 20.737 1.00 96.62 91 ARG A CA 1
ATOM 729 C C . ARG A 1 91 ? -17.571 -0.097 21.587 1.00 96.62 91 ARG A C 1
ATOM 731 O O . ARG A 1 91 ? -17.643 -0.483 22.751 1.00 96.62 91 ARG A O 1
ATOM 738 N N . ARG A 1 92 ? -18.524 0.648 21.017 1.00 96.81 92 ARG A N 1
ATOM 739 C CA . ARG A 1 92 ? -19.761 1.041 21.720 1.00 96.81 92 ARG A CA 1
ATOM 740 C C . ARG A 1 92 ? -20.586 -0.171 22.135 1.00 96.81 92 ARG A C 1
ATOM 742 O O . ARG A 1 92 ? -21.093 -0.212 23.254 1.00 96.81 92 ARG A O 1
ATOM 749 N N . THR A 1 93 ? -20.698 -1.161 21.255 1.00 95.81 93 THR A N 1
ATOM 750 C CA . THR A 1 93 ? -21.451 -2.392 21.519 1.00 95.81 93 THR A CA 1
ATOM 751 C C . THR A 1 93 ? -20.818 -3.187 22.656 1.00 95.81 93 THR A C 1
ATOM 753 O O . THR A 1 93 ? -21.518 -3.583 23.585 1.00 95.81 93 THR A O 1
ATOM 756 N N . VAL A 1 94 ? -19.493 -3.358 22.637 1.00 96.75 94 VAL A N 1
ATOM 757 C CA . VAL A 1 94 ? -18.744 -4.005 23.726 1.00 96.75 94 VAL A CA 1
ATOM 758 C C . VAL A 1 94 ? -18.972 -3.274 25.047 1.00 96.75 94 VAL A C 1
ATOM 760 O O . VAL A 1 94 ? -19.293 -3.901 26.052 1.00 96.75 94 VAL A O 1
ATOM 763 N N . GLU A 1 95 ? -18.881 -1.945 25.049 1.00 96.62 95 GLU A N 1
ATOM 764 C CA . GLU A 1 95 ? -19.091 -1.146 26.257 1.00 96.62 95 GLU A CA 1
ATOM 765 C C . GLU A 1 95 ? -20.532 -1.267 26.791 1.00 96.62 95 GLU A C 1
ATOM 767 O O . GLU A 1 95 ? -20.758 -1.379 27.996 1.00 96.62 95 GLU A O 1
ATOM 772 N N . GLN A 1 96 ? -21.531 -1.281 25.904 1.00 95.88 96 GLN A N 1
ATOM 773 C CA . GLN A 1 96 ? -22.931 -1.474 26.280 1.00 95.88 96 GLN A CA 1
ATOM 774 C C . GLN A 1 96 ? -23.191 -2.878 26.839 1.00 95.88 96 GLN A C 1
ATOM 776 O O . GLN A 1 96 ? -23.925 -3.015 27.819 1.00 95.88 96 GLN A O 1
ATOM 781 N N . LEU A 1 97 ? -22.613 -3.914 26.229 1.00 95.00 97 LEU A N 1
ATOM 782 C CA . LEU A 1 97 ? -22.755 -5.292 26.692 1.00 95.00 97 LEU A CA 1
ATOM 783 C C . LEU A 1 97 ? -22.088 -5.495 28.053 1.00 95.00 97 LEU A 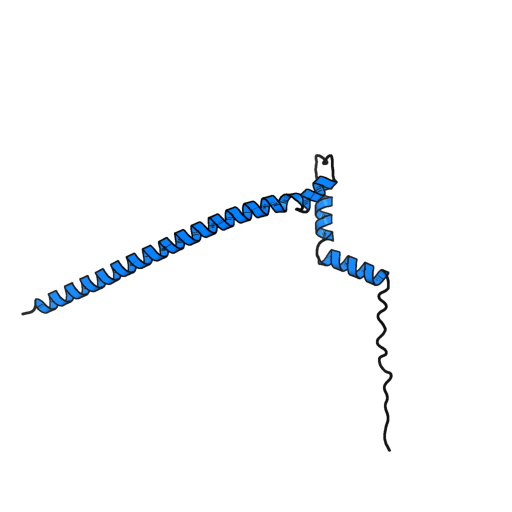C 1
ATOM 785 O O . LEU A 1 97 ? -22.722 -6.068 28.934 1.00 95.00 97 LEU A O 1
ATOM 789 N N . ASN A 1 98 ? -20.889 -4.946 28.261 1.00 95.12 98 ASN A N 1
ATOM 790 C CA . ASN A 1 98 ? -20.207 -4.997 29.556 1.00 95.12 98 ASN A CA 1
ATOM 791 C C . ASN A 1 98 ? -21.029 -4.311 30.655 1.00 95.12 98 ASN A C 1
ATOM 793 O O . ASN A 1 98 ? -21.264 -4.910 31.698 1.00 95.12 98 ASN A O 1
ATOM 797 N N . ARG A 1 99 ? -21.584 -3.118 30.391 1.00 94.50 99 ARG A N 1
ATOM 798 C CA . ARG A 1 99 ? -22.496 -2.449 31.340 1.00 94.50 99 ARG A CA 1
ATOM 799 C C . ARG A 1 99 ? -23.71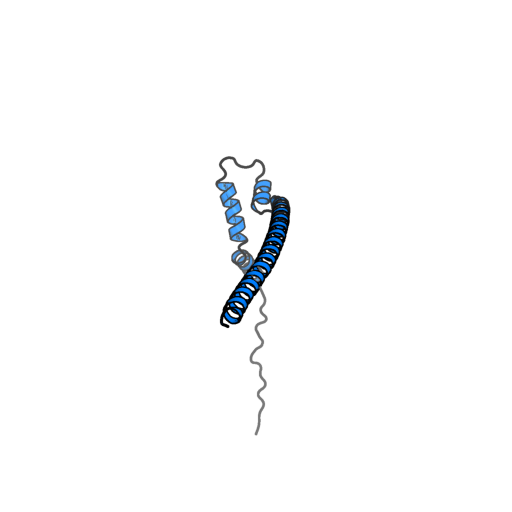7 -3.299 31.687 1.00 94.50 99 ARG A C 1
ATOM 801 O O . ARG A 1 99 ? -24.166 -3.311 32.827 1.00 94.50 99 ARG A O 1
ATOM 808 N N . ARG A 1 100 ? -24.300 -3.988 30.701 1.00 93.94 100 ARG A N 1
ATOM 809 C CA . ARG A 1 100 ? -25.448 -4.873 30.947 1.00 93.94 100 ARG A CA 1
ATOM 810 C C . ARG A 1 100 ? -25.044 -6.080 31.786 1.00 93.94 100 ARG A C 1
ATOM 812 O O . ARG A 1 100 ? -25.804 -6.435 32.679 1.00 93.94 100 ARG A O 1
ATOM 819 N N . LEU A 1 101 ? -23.888 -6.682 31.509 1.00 91.94 101 LEU A N 1
ATOM 820 C CA . LEU A 1 101 ? -23.353 -7.800 32.286 1.00 91.94 101 LEU A CA 1
ATOM 821 C C . LEU A 1 101 ? -23.156 -7.411 33.752 1.00 91.94 101 LEU A C 1
ATOM 823 O O . LEU A 1 101 ? -23.717 -8.085 34.606 1.00 91.94 101 LEU A O 1
ATOM 827 N N . GLU A 1 102 ? -22.517 -6.273 34.033 1.00 93.38 102 GLU A N 1
ATOM 828 C CA . GLU A 1 102 ? -22.337 -5.774 35.407 1.00 93.38 102 GLU A CA 1
ATOM 829 C C . GLU A 1 102 ? -23.674 -5.615 36.153 1.00 93.38 102 GLU A C 1
ATOM 831 O O . GLU A 1 102 ? -23.798 -5.962 37.328 1.00 93.38 102 GLU A O 1
ATOM 836 N N . VAL A 1 103 ? -24.712 -5.113 35.472 1.00 92.81 103 VAL A N 1
ATOM 837 C CA . VAL A 1 103 ? -26.053 -4.980 36.064 1.00 92.81 103 VAL A CA 1
ATOM 838 C C . VAL A 1 103 ? -26.674 -6.345 36.369 1.00 92.81 103 VAL A C 1
ATOM 840 O O . VAL A 1 103 ? -27.316 -6.498 37.409 1.00 92.81 103 VAL A O 1
ATOM 843 N N . TYR A 1 104 ? -26.514 -7.329 35.479 1.00 88.56 104 TYR A N 1
ATOM 844 C CA . TYR A 1 104 ? -27.023 -8.682 35.710 1.00 88.56 104 TYR A CA 1
ATOM 845 C C . TYR A 1 104 ? -26.269 -9.398 36.833 1.00 88.56 104 TYR A C 1
ATOM 847 O O . TYR A 1 104 ? -26.926 -10.005 37.674 1.00 88.56 104 TYR A O 1
ATOM 855 N N . GLU A 1 105 ? -24.941 -9.285 36.879 1.00 89.69 105 GLU A N 1
ATOM 856 C CA . GLU A 1 105 ? -24.096 -9.872 37.927 1.00 89.69 105 GLU A CA 1
ATOM 857 C C . GLU A 1 105 ? -24.461 -9.311 39.304 1.00 89.69 105 GLU A C 1
ATOM 859 O O . GLU A 1 105 ? -24.763 -10.063 40.231 1.00 89.69 105 GLU A O 1
ATOM 864 N N . LYS A 1 106 ? -24.580 -7.984 39.415 1.00 88.56 106 LYS A N 1
ATOM 865 C CA . LYS A 1 106 ? -24.989 -7.342 40.668 1.00 88.56 106 LYS A CA 1
ATOM 866 C C . LYS A 1 106 ? -26.390 -7.762 41.110 1.00 88.56 106 LYS A C 1
ATOM 868 O O . LYS A 1 106 ? -26.631 -7.998 42.289 1.00 88.56 106 LYS A O 1
ATOM 873 N N . LYS A 1 107 ? -27.323 -7.887 40.160 1.00 88.56 107 LYS A N 1
ATOM 874 C CA . LYS A 1 107 ? -28.679 -8.352 40.461 1.00 88.56 107 LYS A CA 1
ATOM 875 C C . LYS A 1 107 ? -28.685 -9.799 40.962 1.00 88.56 107 LYS A C 1
ATOM 877 O O . LYS A 1 107 ? -29.422 -10.089 41.898 1.00 88.56 107 LYS A O 1
ATOM 882 N N . SER A 1 108 ? -27.876 -10.688 40.376 1.00 84.06 108 SER A N 1
ATOM 883 C CA . SER A 1 108 ? -27.761 -12.063 40.876 1.00 84.06 108 SER A CA 1
ATOM 884 C C . SER A 1 108 ? -27.180 -12.121 42.288 1.00 84.06 108 SER A C 1
ATOM 886 O O . SER A 1 108 ? -27.716 -12.850 43.116 1.00 84.06 108 SER A O 1
ATOM 888 N N . GLU A 1 109 ? -26.166 -11.307 42.595 1.00 83.69 109 GLU A N 1
ATOM 889 C CA . GLU A 1 109 ? -25.585 -11.233 43.943 1.00 83.69 109 GLU A CA 1
ATOM 890 C C . GLU A 1 109 ? -26.602 -10.722 44.983 1.00 83.69 109 GLU A C 1
ATOM 892 O O . GLU A 1 109 ? -26.708 -11.275 46.082 1.00 83.69 109 GLU A O 1
ATOM 897 N N . ASP A 1 110 ? -27.389 -9.697 44.635 1.00 81.50 110 ASP A N 1
ATOM 898 C CA . ASP A 1 110 ? -28.435 -9.138 45.503 1.00 81.50 110 ASP A CA 1
ATOM 899 C C . ASP A 1 110 ? -29.587 -10.142 45.744 1.00 81.50 110 ASP A C 1
ATOM 901 O O . ASP A 1 110 ? -30.108 -10.250 46.865 1.00 81.50 110 ASP A O 1
ATOM 905 N N . ASP A 1 111 ? -29.981 -10.895 44.709 1.00 82.94 111 ASP A N 1
ATOM 906 C CA . ASP A 1 111 ? -31.015 -11.934 44.785 1.00 82.94 111 ASP A CA 1
ATOM 907 C C . ASP A 1 111 ? -30.547 -13.130 45.647 1.00 82.94 111 ASP A C 1
ATOM 909 O O . ASP A 1 111 ? -31.318 -13.632 46.476 1.00 82.94 111 ASP A O 1
ATOM 913 N N . GLU A 1 112 ? -29.279 -13.544 45.527 1.00 79.94 112 GLU A N 1
ATOM 914 C CA . GLU A 1 112 ? -28.662 -14.597 46.349 1.00 79.94 112 GLU A CA 1
ATOM 915 C C . GLU A 1 112 ? -28.576 -14.197 47.830 1.00 79.94 112 GLU A C 1
ATOM 917 O O . GLU A 1 112 ? -29.066 -14.932 48.695 1.00 79.94 112 GLU A O 1
ATOM 922 N N . GLN A 1 113 ? -28.073 -12.995 48.137 1.00 76.56 113 GLN A N 1
ATOM 923 C CA . GLN A 1 113 ? -28.009 -12.485 49.516 1.00 76.56 113 GLN A CA 1
ATOM 924 C C . GLN A 1 113 ? -29.397 -12.338 50.149 1.00 76.56 113 GLN A C 1
ATOM 926 O O . GLN A 1 113 ? -29.586 -12.586 51.345 1.00 76.56 113 GLN A O 1
ATOM 931 N N . SER A 1 114 ? -30.394 -11.936 49.360 1.00 76.88 114 SER A N 1
ATOM 932 C CA . SER A 1 114 ? -31.777 -11.815 49.825 1.00 76.88 114 SER A CA 1
ATOM 933 C C . SER A 1 114 ? -32.410 -13.176 50.126 1.00 76.88 114 SER A C 1
ATOM 935 O O . SER A 1 114 ? -33.231 -13.283 51.042 1.00 76.88 114 SER A O 1
ATOM 937 N N . ALA A 1 115 ? -32.049 -14.219 49.376 1.00 81.50 115 ALA A N 1
ATOM 938 C CA . ALA A 1 115 ? -32.502 -15.584 49.622 1.00 81.50 115 ALA A CA 1
ATOM 939 C C . ALA A 1 115 ? -31.846 -16.194 50.872 1.00 81.50 115 ALA A C 1
ATOM 941 O O . ALA A 1 115 ? -32.529 -16.870 51.642 1.00 81.50 115 ALA A O 1
ATOM 942 N N . GLU A 1 116 ? -30.561 -15.924 51.104 1.00 77.19 116 GLU A N 1
ATOM 943 C CA . GLU A 1 116 ? -29.825 -16.384 52.289 1.00 77.19 116 GLU A CA 1
ATOM 944 C C . GLU A 1 116 ? -30.383 -15.763 53.577 1.00 77.19 116 GLU A C 1
ATOM 946 O O . GLU A 1 116 ? -30.810 -16.483 54.480 1.00 77.19 116 GLU A O 1
ATOM 951 N N . ARG A 1 117 ? -30.569 -14.435 53.601 1.00 76.94 117 ARG A N 1
ATOM 952 C CA . ARG A 1 117 ? -31.168 -13.721 54.747 1.00 76.94 117 ARG A CA 1
ATOM 953 C C . ARG A 1 117 ? -32.564 -14.227 55.121 1.00 76.94 117 ARG A C 1
ATOM 955 O O . ARG A 1 117 ? -32.933 -14.220 56.293 1.00 76.94 117 ARG A O 1
ATOM 962 N N . LYS A 1 118 ? -33.366 -14.646 54.135 1.00 77.56 118 LYS A N 1
ATOM 963 C CA . LYS A 1 118 ? -34.710 -15.206 54.371 1.00 77.56 118 LYS A CA 1
ATOM 964 C C . LYS A 1 118 ? -34.669 -16.615 54.961 1.00 77.56 118 LYS A C 1
ATOM 966 O O . LYS A 1 118 ? -35.576 -16.959 55.713 1.00 77.56 118 LYS A O 1
ATOM 971 N N . LYS A 1 119 ? -33.651 -17.419 54.635 1.00 76.31 119 LYS A N 1
ATOM 972 C CA . LYS A 1 119 ? -33.447 -18.741 55.248 1.00 76.31 119 LYS A CA 1
ATOM 973 C C . LYS A 1 119 ? -33.038 -18.600 56.714 1.00 76.31 119 LYS A C 1
ATOM 975 O O . LYS A 1 119 ? -33.608 -19.290 57.552 1.00 76.31 119 LYS A O 1
ATOM 980 N N . ASP A 1 120 ? -32.153 -17.654 57.018 1.00 73.00 120 ASP A N 1
ATOM 981 C CA . ASP A 1 120 ? -31.685 -17.405 58.388 1.00 73.00 120 ASP A CA 1
ATOM 982 C C . ASP A 1 120 ? -32.786 -16.832 59.296 1.00 73.00 120 ASP A C 1
ATOM 984 O O . ASP A 1 120 ? -32.876 -17.181 60.470 1.00 73.00 120 ASP A O 1
ATOM 988 N N . ALA A 1 121 ? -33.674 -15.991 58.755 1.00 73.94 121 ALA A N 1
ATOM 989 C CA . ALA A 1 121 ? -34.806 -15.428 59.498 1.00 73.94 121 ALA A CA 1
ATOM 990 C C . ALA A 1 121 ? -35.980 -16.410 59.702 1.00 73.94 121 ALA A C 1
ATOM 992 O O . ALA A 1 121 ? -36.870 -16.135 60.503 1.00 73.94 121 ALA A O 1
ATOM 993 N N . GLY A 1 122 ? -36.014 -17.527 58.964 1.00 62.56 122 GLY A N 1
ATOM 994 C CA . GLY A 1 122 ? -37.090 -18.524 59.005 1.00 62.56 122 GLY A CA 1
ATOM 995 C C . GLY A 1 122 ? -36.893 -19.653 60.023 1.00 62.56 122 GLY A C 1
ATOM 996 O O . GLY A 1 122 ? -37.733 -20.547 60.088 1.00 62.56 122 GLY A O 1
ATOM 997 N N . PHE A 1 123 ? -35.801 -19.638 60.793 1.00 56.03 123 PHE A N 1
ATOM 998 C CA . PHE A 1 123 ? -35.501 -20.629 61.830 1.00 56.03 123 PHE A CA 1
ATOM 999 C C . PHE A 1 123 ? -35.627 -19.999 63.227 1.00 56.03 123 PHE A C 1
ATOM 1001 O O . PHE A 1 123 ? -34.631 -19.762 63.907 1.00 56.03 123 PHE A O 1
ATOM 1008 N N . VAL A 1 124 ? -36.860 -19.687 63.640 1.00 51.53 124 VAL A N 1
ATOM 1009 C CA . VAL A 1 124 ? -37.251 -19.443 65.044 1.00 51.53 124 VAL A CA 1
ATOM 1010 C C . VAL A 1 124 ? -38.595 -20.108 65.294 1.00 51.53 124 VAL A C 1
ATOM 1012 O O . VAL A 1 124 ? -39.491 -19.941 64.435 1.00 51.53 124 VAL A O 1
#

Organism: NCBI:txid216773

Foldseek 3Di:
DDDDDDDPDDPPPPPPCDPVNVVVVVVVVCVVVCVVVLVVVLVVVQVPDPDRPPDSVVSSCVSVCVPCPVVVVVVVVVVVVVVVVVVVVVVVVVVVVVVVVVVVVVVVVVVVVVVVVVVVVPPD

pLDDT: mean 80.61, std 15.7, range [41.88, 97.44]